Protein AF-A0A947YTH1-F1 (afdb_monomer_lite)

Foldseek 3Di:
DDDDDDDDDDDDPPPPPPPPPPVVPDDDDPLQVLLQVLVVHHDDCPDVSSVLLVVLLVQLCVQQVDHSVVLSVLLVVLQVCCCPVVVDRDGSSRLSVVLSVVCVVDPDRDHSNNSSVVVSVVVPPDD

Structure (mmCIF, N/CA/C/O backbone):
data_AF-A0A947YTH1-F1
#
_entry.id   AF-A0A947YTH1-F1
#
loop_
_atom_site.group_PDB
_atom_site.id
_atom_site.type_symbol
_atom_site.label_atom_id
_atom_site.label_alt_id
_atom_site.label_comp_id
_atom_site.label_asym_id
_atom_site.label_entity_id
_atom_site.label_seq_id
_atom_site.pdbx_PDB_ins_code
_atom_site.Cartn_x
_atom_site.Cartn_y
_atom_site.Cartn_z
_atom_site.occupancy
_atom_site.B_iso_or_equiv
_atom_site.auth_seq_id
_atom_site.auth_comp_id
_atom_site.auth_asym_id
_atom_site.auth_atom_id
_atom_site.pdbx_PDB_model_num
ATOM 1 N N . MET A 1 1 ? 21.929 -71.965 27.367 1.00 42.81 1 MET A N 1
ATOM 2 C CA . MET A 1 1 ? 23.033 -72.165 26.405 1.00 42.81 1 MET A CA 1
ATOM 3 C C . MET A 1 1 ? 22.930 -71.113 25.316 1.00 42.81 1 MET A C 1
ATOM 5 O O . MET A 1 1 ? 21.837 -70.869 24.827 1.00 42.81 1 MET A O 1
ATOM 9 N N . ARG A 1 2 ? 24.057 -70.451 25.030 1.00 45.59 2 ARG A N 1
ATOM 10 C CA . ARG A 1 2 ? 24.246 -69.427 23.992 1.00 45.59 2 ARG A CA 1
ATOM 11 C C . ARG A 1 2 ? 24.203 -70.086 22.616 1.00 45.59 2 ARG A C 1
ATOM 13 O O . ARG A 1 2 ? 24.935 -71.047 22.429 1.00 45.59 2 ARG A O 1
ATOM 20 N N . TYR A 1 3 ? 23.481 -69.504 21.663 1.00 49.75 3 TYR A N 1
ATOM 21 C CA . TYR A 1 3 ? 23.841 -69.619 20.251 1.00 49.75 3 TYR A CA 1
ATOM 22 C C . TYR A 1 3 ? 23.756 -68.248 19.590 1.00 49.75 3 TYR A C 1
ATOM 24 O O . TYR A 1 3 ? 22.691 -67.685 19.362 1.00 49.75 3 TYR A O 1
ATOM 32 N N . ILE A 1 4 ? 24.952 -67.711 19.376 1.00 50.28 4 ILE A N 1
ATOM 33 C CA . ILE A 1 4 ? 25.269 -66.562 18.543 1.00 50.28 4 ILE A CA 1
ATOM 34 C C . ILE A 1 4 ? 25.307 -67.100 17.112 1.00 50.28 4 ILE A C 1
ATOM 36 O O . ILE A 1 4 ? 26.121 -67.977 16.831 1.00 50.28 4 ILE A O 1
ATOM 40 N N . PHE A 1 5 ? 24.470 -66.577 16.218 1.00 46.47 5 PHE A N 1
ATOM 41 C CA . PHE A 1 5 ? 24.678 -66.724 14.780 1.00 46.47 5 PHE A CA 1
ATOM 42 C C . PHE A 1 5 ? 24.998 -65.356 14.184 1.00 46.47 5 PHE A C 1
ATOM 44 O O . PHE A 1 5 ? 24.141 -64.494 14.015 1.00 46.47 5 PHE A O 1
ATOM 51 N N . PHE A 1 6 ? 26.292 -65.189 13.918 1.00 51.28 6 PHE A N 1
ATOM 52 C CA . PHE A 1 6 ? 26.845 -64.330 12.883 1.00 51.28 6 PHE A CA 1
ATOM 53 C C . PHE A 1 6 ? 26.077 -64.538 11.581 1.00 51.28 6 PHE A C 1
ATOM 55 O O . PHE A 1 6 ? 26.001 -65.681 11.158 1.00 51.28 6 PHE A O 1
ATOM 62 N N . PHE A 1 7 ? 25.627 -63.478 10.908 1.00 47.88 7 PHE A N 1
ATOM 63 C CA . PHE A 1 7 ? 25.663 -63.436 9.446 1.00 47.88 7 PHE A CA 1
ATOM 64 C C . PHE A 1 7 ? 25.609 -61.998 8.918 1.00 47.88 7 PHE A C 1
ATOM 66 O O . PHE A 1 7 ? 24.663 -61.254 9.140 1.00 47.88 7 PHE A O 1
ATOM 73 N N . SER A 1 8 ? 26.645 -61.705 8.138 1.00 47.88 8 SER A N 1
ATOM 74 C CA . SER A 1 8 ? 26.629 -60.911 6.913 1.00 47.88 8 SER A CA 1
ATOM 75 C C . SER A 1 8 ? 26.449 -59.394 7.007 1.00 47.88 8 SER A C 1
ATOM 77 O O . SER A 1 8 ? 25.360 -58.829 7.041 1.00 47.88 8 SER A O 1
ATOM 79 N N . ILE A 1 9 ? 27.609 -58.755 6.919 1.00 52.19 9 ILE A N 1
ATOM 80 C CA . ILE A 1 9 ? 27.855 -57.376 6.523 1.00 52.19 9 ILE A CA 1
ATOM 81 C C . ILE A 1 9 ? 27.257 -57.178 5.121 1.00 52.19 9 ILE A C 1
ATOM 83 O O . ILE A 1 9 ? 27.812 -57.675 4.143 1.00 52.19 9 ILE A O 1
ATOM 87 N N . PHE A 1 10 ? 26.140 -56.457 5.006 1.00 49.47 10 PHE A N 1
ATOM 88 C CA . PHE A 1 10 ? 25.677 -55.937 3.720 1.00 49.47 10 PHE A CA 1
ATOM 89 C C . PHE A 1 10 ? 25.837 -54.418 3.714 1.00 49.47 10 PHE A C 1
ATOM 91 O O . PHE A 1 10 ? 25.004 -53.662 4.212 1.00 49.47 10 PHE A O 1
ATOM 98 N N . SER A 1 11 ? 26.978 -53.987 3.182 1.00 54.22 11 SER A N 1
ATOM 99 C CA . SER A 1 11 ? 27.270 -52.601 2.846 1.00 54.22 11 SER A CA 1
ATOM 100 C C . SER A 1 11 ? 26.284 -52.110 1.789 1.00 54.22 11 SER A C 1
ATOM 102 O O . SER A 1 11 ? 26.392 -52.485 0.625 1.00 54.22 11 SER A O 1
ATOM 104 N N . ILE A 1 12 ? 25.369 -51.217 2.162 1.00 57.88 12 ILE A N 1
ATOM 105 C CA . ILE A 1 12 ? 24.734 -50.313 1.200 1.00 57.88 12 ILE A CA 1
ATOM 106 C C . ILE A 1 12 ? 25.026 -48.891 1.659 1.00 57.88 12 ILE A C 1
ATOM 108 O O . ILE A 1 12 ? 24.277 -48.271 2.412 1.00 57.88 12 ILE A O 1
ATOM 112 N N . LEU A 1 13 ? 26.168 -48.385 1.201 1.00 49.66 13 LEU A N 1
ATOM 113 C CA . LEU A 1 13 ? 26.473 -46.963 1.192 1.00 49.66 13 LEU A CA 1
ATOM 114 C C . LEU A 1 13 ? 25.527 -46.306 0.173 1.00 49.66 13 LEU A C 1
ATOM 116 O O . LEU A 1 13 ? 25.858 -46.153 -1.000 1.00 49.66 13 LEU A O 1
ATOM 120 N N . PHE A 1 14 ? 24.321 -45.932 0.606 1.00 55.16 14 PHE A N 1
ATOM 121 C CA . PHE A 1 14 ? 23.534 -44.942 -0.123 1.00 55.16 14 PHE A CA 1
ATOM 122 C C . PHE A 1 14 ? 24.225 -43.592 0.073 1.00 55.16 14 PHE A C 1
ATOM 124 O O . PHE A 1 14 ? 23.971 -42.867 1.035 1.00 55.16 14 PHE A O 1
ATOM 131 N N . VAL A 1 15 ? 25.131 -43.261 -0.849 1.00 57.34 15 VAL A N 1
ATOM 132 C CA . VAL A 1 15 ? 25.558 -41.881 -1.080 1.00 57.34 15 VAL A CA 1
ATOM 133 C C . VAL A 1 15 ? 24.329 -41.142 -1.599 1.00 57.34 15 VAL A C 1
ATOM 135 O O . VAL A 1 15 ? 24.089 -41.038 -2.799 1.00 57.34 15 VAL A O 1
ATOM 138 N N . SER A 1 16 ? 23.498 -40.673 -0.670 1.00 53.03 16 SER A N 1
ATOM 139 C CA . SER A 1 16 ? 22.488 -39.669 -0.960 1.00 53.03 16 SER A CA 1
ATOM 140 C C . SER A 1 16 ? 23.245 -38.382 -1.258 1.00 53.03 16 SER A C 1
ATOM 142 O O . SER A 1 16 ? 23.585 -37.606 -0.365 1.00 53.03 16 SER A O 1
ATOM 144 N N . CYS A 1 17 ? 23.583 -38.186 -2.533 1.00 48.84 17 CYS A N 1
ATOM 145 C CA . CYS A 1 17 ? 23.928 -36.877 -3.050 1.00 48.84 17 CYS A CA 1
ATOM 146 C C . CYS A 1 17 ? 22.641 -36.050 -2.989 1.00 48.84 17 CYS A C 1
ATOM 148 O O . CYS A 1 17 ? 21.867 -35.981 -3.941 1.00 48.84 17 CYS A O 1
ATOM 150 N N . GLY A 1 18 ? 22.370 -35.491 -1.809 1.00 51.88 18 GLY A N 1
ATOM 151 C CA . GLY A 1 18 ? 21.355 -34.476 -1.622 1.00 51.88 18 GLY A CA 1
ATOM 152 C C . GLY A 1 18 ? 21.786 -33.254 -2.412 1.00 51.88 18 GLY A C 1
ATOM 153 O O . GLY A 1 18 ? 22.464 -32.374 -1.887 1.00 51.88 18 GLY A O 1
ATOM 154 N N . THR A 1 19 ? 21.417 -33.205 -3.690 1.00 53.28 19 THR A N 1
ATOM 155 C CA . THR A 1 19 ? 21.436 -31.976 -4.471 1.00 53.28 19 THR A CA 1
ATOM 156 C C . THR A 1 19 ? 20.551 -30.991 -3.729 1.00 53.28 19 THR A C 1
ATOM 158 O O . THR A 1 19 ? 19.324 -31.051 -3.817 1.00 53.28 19 THR A O 1
ATOM 161 N N . SER A 1 20 ? 21.172 -30.114 -2.936 1.00 53.03 20 SER A N 1
ATOM 162 C CA . SER A 1 20 ? 20.491 -28.955 -2.388 1.00 53.03 20 SER A CA 1
ATOM 163 C C . SER A 1 20 ? 20.060 -28.119 -3.587 1.00 53.03 20 SER A C 1
ATOM 165 O O . SER A 1 20 ? 20.840 -27.364 -4.167 1.00 53.03 20 SER A O 1
ATOM 167 N N . VAL A 1 21 ? 18.821 -28.322 -4.032 1.00 52.62 21 VAL A N 1
ATOM 168 C CA . VAL A 1 21 ? 18.152 -27.390 -4.925 1.00 52.62 21 VAL A CA 1
ATOM 169 C C . VAL A 1 21 ? 18.013 -26.132 -4.087 1.00 52.62 21 VAL A C 1
ATOM 171 O O . VAL A 1 21 ? 17.070 -25.984 -3.308 1.00 52.62 21 VAL A O 1
ATOM 174 N N . LYS A 1 22 ? 19.012 -25.247 -4.172 1.00 51.84 22 LYS A N 1
ATOM 175 C CA . LYS A 1 22 ? 18.873 -23.866 -3.732 1.00 51.84 22 LYS A CA 1
ATOM 176 C C . LYS A 1 22 ? 17.731 -23.314 -4.567 1.00 51.84 22 LYS A C 1
ATOM 178 O O . LYS A 1 22 ? 17.923 -22.934 -5.715 1.00 51.84 22 LYS A O 1
ATOM 183 N N . LYS A 1 23 ? 16.521 -23.377 -4.010 1.00 51.38 23 LYS A N 1
ATOM 184 C CA . L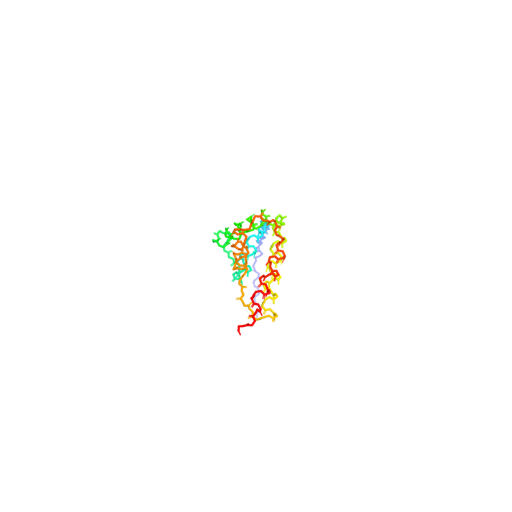YS A 1 23 ? 15.332 -22.737 -4.554 1.00 51.38 23 LYS A CA 1
ATOM 185 C C . LYS A 1 23 ? 15.697 -21.262 -4.622 1.00 51.38 23 LYS A C 1
ATOM 187 O O . LYS A 1 23 ? 15.734 -20.589 -3.593 1.00 51.38 23 LYS A O 1
ATOM 192 N N . GLU A 1 24 ? 16.092 -20.813 -5.804 1.00 47.66 24 GLU A N 1
ATOM 193 C CA . GLU A 1 24 ? 16.437 -19.429 -6.066 1.00 47.66 24 GLU A CA 1
ATOM 194 C C . GLU A 1 24 ? 15.195 -18.611 -5.728 1.00 47.66 24 GLU A C 1
ATOM 196 O O . GLU A 1 24 ? 14.159 -18.681 -6.395 1.00 47.66 24 GLU A O 1
ATOM 201 N N . LYS A 1 25 ? 15.239 -17.959 -4.566 1.00 61.31 25 LYS A N 1
ATOM 202 C CA . LYS A 1 25 ? 14.102 -17.237 -4.019 1.00 61.31 25 LYS A CA 1
ATOM 203 C C . LYS A 1 25 ? 14.015 -15.950 -4.823 1.00 61.31 25 LYS A C 1
ATOM 205 O O . LYS A 1 25 ? 14.671 -14.970 -4.487 1.00 61.31 25 LYS A O 1
ATOM 210 N N . THR A 1 26 ? 13.269 -15.989 -5.927 1.00 61.31 26 THR A N 1
ATOM 211 C CA . THR A 1 26 ? 13.013 -14.809 -6.756 1.00 61.31 26 THR A CA 1
ATOM 212 C C . THR A 1 26 ? 12.559 -13.684 -5.827 1.00 61.31 26 THR A C 1
ATOM 214 O O . THR A 1 26 ? 11.631 -13.920 -5.040 1.00 61.31 26 THR A O 1
ATOM 217 N N . PRO A 1 27 ? 13.213 -12.510 -5.846 1.00 71.12 27 PRO A N 1
ATOM 218 C CA . PRO A 1 27 ? 12.901 -11.448 -4.905 1.00 71.12 27 PRO A CA 1
ATOM 219 C C . PRO A 1 27 ? 11.419 -11.083 -5.006 1.00 71.12 27 PR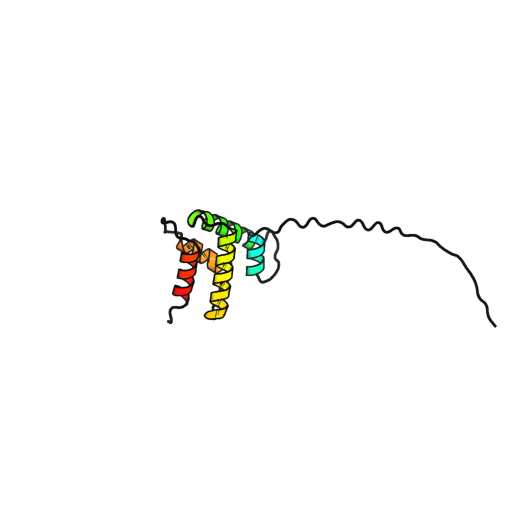O A C 1
ATOM 221 O O . PRO A 1 27 ? 1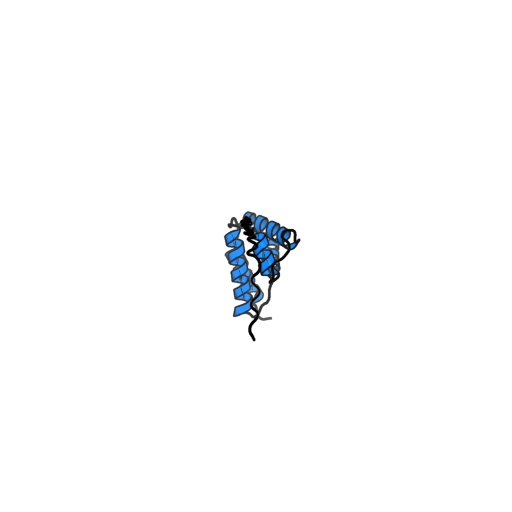0.885 -10.859 -6.092 1.00 71.12 27 PRO A O 1
ATOM 224 N N . GLU A 1 28 ? 10.733 -11.079 -3.865 1.00 86.25 28 GLU A N 1
ATOM 225 C CA . GLU A 1 28 ? 9.311 -10.750 -3.808 1.00 86.25 28 GLU A CA 1
ATOM 226 C C . GLU A 1 28 ? 9.100 -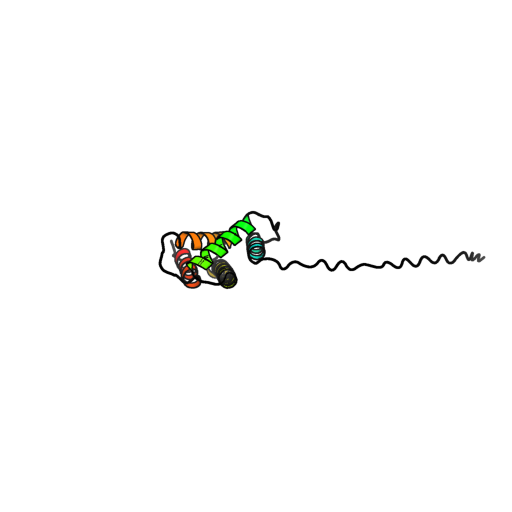9.273 -4.141 1.00 86.25 28 GLU A C 1
ATOM 228 O O . GLU A 1 28 ? 9.676 -8.402 -3.479 1.00 86.25 28 GLU A O 1
ATOM 233 N N . THR A 1 29 ? 8.247 -9.019 -5.135 1.00 94.94 29 THR A N 1
ATOM 234 C CA . THR A 1 29 ? 7.850 -7.684 -5.601 1.00 94.94 29 THR A CA 1
ATOM 235 C C . THR A 1 29 ? 7.115 -6.906 -4.510 1.00 94.94 29 THR A C 1
ATOM 237 O O . THR A 1 29 ? 6.398 -7.503 -3.701 1.00 94.94 29 THR A O 1
ATOM 240 N N . LEU A 1 30 ? 7.234 -5.578 -4.511 1.00 96.44 30 LEU A N 1
ATOM 241 C CA . LEU A 1 30 ? 6.599 -4.696 -3.526 1.00 96.44 30 LEU A CA 1
ATOM 242 C C . LEU A 1 30 ? 5.073 -4.882 -3.469 1.00 96.44 30 LEU A C 1
ATOM 244 O O . LEU A 1 30 ? 4.484 -4.974 -2.395 1.00 96.44 30 LEU A O 1
ATOM 248 N N . GLU A 1 31 ? 4.443 -5.020 -4.630 1.00 97.12 31 GLU A N 1
ATOM 249 C CA . GLU A 1 31 ? 3.003 -5.196 -4.814 1.00 97.12 31 GLU A CA 1
ATOM 250 C C . GLU A 1 31 ? 2.496 -6.476 -4.152 1.00 97.12 31 GLU A C 1
ATOM 252 O O . GLU A 1 31 ? 1.458 -6.479 -3.496 1.00 97.12 31 GLU A O 1
ATOM 257 N N . TYR A 1 32 ? 3.258 -7.562 -4.287 1.00 97.06 32 TYR A N 1
ATOM 258 C CA . TYR A 1 32 ? 2.959 -8.840 -3.645 1.00 97.06 32 TYR A CA 1
ATOM 259 C C . TYR A 1 32 ? 3.040 -8.734 -2.120 1.00 97.06 32 TYR A C 1
ATOM 261 O O . TYR A 1 32 ? 2.180 -9.268 -1.415 1.00 97.06 32 TYR A O 1
ATOM 269 N N . ARG A 1 33 ? 4.046 -8.013 -1.604 1.00 96.75 33 ARG A N 1
ATOM 270 C CA . ARG A 1 33 ? 4.193 -7.786 -0.161 1.00 96.75 33 ARG A CA 1
ATOM 271 C C . ARG A 1 33 ? 3.020 -6.984 0.383 1.00 96.75 33 ARG A C 1
ATOM 273 O O . ARG A 1 33 ? 2.405 -7.415 1.351 1.00 96.75 33 ARG A O 1
ATOM 280 N N . LEU A 1 34 ? 2.660 -5.878 -0.268 1.00 97.44 34 LEU A N 1
ATOM 281 C CA . LEU A 1 34 ? 1.494 -5.073 0.109 1.00 97.44 34 LEU A CA 1
ATOM 282 C C . LEU A 1 34 ? 0.202 -5.887 0.060 1.00 97.44 34 LEU A C 1
ATOM 284 O O . LEU A 1 34 ? -0.595 -5.835 0.993 1.00 97.44 34 LEU A O 1
ATOM 288 N N . ALA A 1 35 ? 0.021 -6.694 -0.983 1.00 97.69 35 ALA A N 1
ATOM 289 C CA . ALA A 1 35 ? -1.148 -7.544 -1.132 1.00 97.69 35 ALA A CA 1
ATOM 290 C C . ALA A 1 35 ? -1.254 -8.610 -0.031 1.00 97.69 35 ALA A C 1
ATOM 292 O O . ALA A 1 35 ? -2.340 -8.829 0.508 1.00 97.69 35 ALA A O 1
ATOM 293 N N . SER A 1 36 ? -0.129 -9.222 0.342 1.00 96.94 36 SER A N 1
ATOM 294 C CA . SER A 1 36 ? -0.061 -10.204 1.428 1.00 96.94 36 SER A CA 1
ATOM 295 C C . SER A 1 36 ? -0.298 -9.555 2.797 1.00 96.94 36 SER A C 1
ATOM 297 O O . SER A 1 36 ? -1.073 -10.069 3.604 1.00 96.94 36 SER A O 1
ATOM 299 N N . LEU A 1 37 ? 0.305 -8.385 3.047 1.00 96.88 37 LEU A N 1
ATOM 300 C CA . LEU A 1 37 ? 0.080 -7.599 4.267 1.00 96.88 37 LEU A CA 1
ATOM 301 C C . LEU A 1 37 ? -1.387 -7.184 4.398 1.00 96.88 37 LEU A C 1
ATOM 303 O O . LEU A 1 37 ? -1.976 -7.331 5.465 1.00 96.88 37 LEU A O 1
ATOM 307 N N . ASN A 1 38 ? -1.995 -6.731 3.301 1.00 97.44 38 ASN A N 1
ATOM 308 C CA . ASN A 1 38 ? -3.404 -6.359 3.258 1.00 97.44 38 ASN A CA 1
ATOM 309 C C . ASN A 1 38 ? -4.330 -7.546 3.564 1.00 97.44 38 ASN A C 1
ATOM 311 O O . ASN A 1 38 ? -5.345 -7.375 4.229 1.00 97.44 38 ASN A O 1
ATOM 315 N N . ALA A 1 39 ? -3.987 -8.745 3.084 1.00 96.69 39 ALA A N 1
ATOM 316 C CA . ALA A 1 39 ? -4.753 -9.964 3.338 1.00 96.69 39 ALA A CA 1
ATOM 317 C C . ALA A 1 39 ? -4.499 -10.576 4.730 1.00 96.69 39 ALA A C 1
ATOM 319 O O . ALA A 1 39 ? -5.227 -11.482 5.135 1.00 96.69 39 ALA A O 1
ATOM 320 N N . GLY A 1 40 ? -3.449 -10.142 5.436 1.00 96.38 40 GLY A N 1
ATOM 321 C CA . GLY A 1 40 ? -2.995 -10.755 6.688 1.00 96.38 40 GLY A CA 1
ATOM 322 C C . GLY A 1 40 ? -2.416 -12.167 6.519 1.00 96.38 40 GLY A C 1
ATOM 323 O O . GLY A 1 40 ? -2.253 -12.884 7.503 1.00 96.38 40 GLY A O 1
ATOM 324 N N . LYS A 1 41 ? -2.131 -12.590 5.282 1.00 95.19 41 LYS A N 1
ATOM 325 C CA . LYS A 1 41 ? -1.596 -13.912 4.933 1.00 95.19 41 LYS A CA 1
ATOM 326 C C . LYS A 1 41 ? -0.889 -13.867 3.583 1.00 95.19 41 LYS A C 1
ATOM 328 O O . LYS A 1 41 ? -1.120 -12.962 2.785 1.00 95.19 41 LYS A O 1
ATOM 333 N N . LEU A 1 42 ? -0.070 -14.877 3.303 1.00 94.31 42 LEU A N 1
ATOM 334 C CA . LEU A 1 42 ? 0.468 -15.077 1.958 1.00 94.31 42 LEU A CA 1
ATOM 335 C C . LEU A 1 42 ? -0.670 -15.393 0.980 1.00 94.31 42 LEU A C 1
ATOM 337 O O . LEU A 1 42 ? -1.623 -16.098 1.322 1.00 94.31 42 LEU A O 1
ATOM 341 N N . ILE A 1 43 ? -0.557 -14.866 -0.234 1.00 94.56 43 ILE A N 1
ATOM 342 C CA . ILE A 1 43 ? -1.536 -15.042 -1.310 1.00 94.56 43 ILE A CA 1
ATOM 343 C C . ILE A 1 43 ? -0.858 -15.592 -2.567 1.00 94.56 43 ILE A C 1
ATOM 345 O O . ILE A 1 43 ? 0.363 -15.717 -2.621 1.00 94.56 43 ILE A O 1
ATOM 349 N N . ASP A 1 44 ? -1.640 -15.922 -3.594 1.00 93.50 44 ASP A N 1
ATOM 350 C CA . ASP A 1 44 ? -1.083 -16.251 -4.907 1.00 93.50 44 ASP A CA 1
ATOM 351 C C . ASP A 1 44 ? -0.393 -15.014 -5.519 1.00 93.50 44 ASP A C 1
ATOM 353 O O . ASP A 1 44 ? -0.901 -13.894 -5.426 1.00 93.50 44 ASP A O 1
ATOM 357 N N . LYS A 1 45 ? 0.754 -15.199 -6.180 1.00 91.00 45 LYS A N 1
ATOM 358 C CA . LYS A 1 45 ? 1.453 -14.118 -6.897 1.00 91.00 45 LYS A CA 1
ATOM 359 C C . LYS A 1 45 ? 0.607 -13.517 -8.027 1.00 91.00 45 LYS A C 1
ATOM 361 O O . LYS A 1 45 ? 0.778 -12.347 -8.356 1.00 91.00 45 LYS A O 1
ATOM 366 N N . ASN A 1 46 ? -0.315 -14.296 -8.586 1.00 92.06 46 ASN A N 1
ATOM 367 C CA . ASN A 1 46 ? -1.261 -13.893 -9.623 1.00 92.06 46 ASN A CA 1
ATOM 368 C C . ASN A 1 46 ? -2.599 -13.405 -9.053 1.00 92.06 46 ASN A C 1
ATOM 370 O O . ASN A 1 46 ? -3.526 -13.127 -9.813 1.00 92.06 46 ASN A O 1
ATOM 374 N N . HIS A 1 47 ? -2.727 -13.302 -7.727 1.00 95.75 47 HIS A N 1
ATOM 375 C CA . HIS A 1 47 ? -3.950 -12.824 -7.099 1.00 95.75 47 HIS A CA 1
ATOM 376 C C . HIS A 1 47 ? -4.288 -11.402 -7.576 1.00 95.75 47 HIS A C 1
ATOM 378 O O . HIS A 1 47 ? -3.410 -10.547 -7.722 1.00 95.75 47 HIS A O 1
ATOM 384 N N . SER A 1 48 ? -5.575 -11.123 -7.790 1.00 97.00 48 SER A N 1
ATOM 385 C CA . SER A 1 48 ? -6.053 -9.851 -8.354 1.00 97.00 48 SER A CA 1
ATOM 386 C C . SER A 1 48 ? -5.601 -8.625 -7.552 1.00 97.00 48 SER A C 1
ATOM 388 O O . SER A 1 48 ? -5.297 -7.580 -8.129 1.00 97.00 48 SER A O 1
ATOM 390 N N . SER A 1 49 ? -5.474 -8.759 -6.229 1.00 97.38 49 SER A N 1
ATOM 391 C CA . SER A 1 49 ? -4.948 -7.694 -5.366 1.00 97.38 49 SER A CA 1
ATOM 392 C C . SER A 1 49 ? -3.508 -7.301 -5.707 1.00 97.38 49 SER A C 1
ATOM 394 O O . SER A 1 49 ? -3.196 -6.119 -5.630 1.00 97.38 49 SER A O 1
ATOM 396 N N . VAL A 1 50 ? -2.649 -8.226 -6.154 1.00 97.56 50 VAL A N 1
ATOM 397 C CA . VAL A 1 50 ? -1.274 -7.901 -6.581 1.00 97.56 50 VAL A CA 1
ATOM 398 C C . VAL A 1 50 ? -1.310 -6.948 -7.774 1.00 97.56 50 VAL A C 1
ATOM 400 O O . VAL A 1 50 ? -0.646 -5.913 -7.766 1.00 97.56 50 VAL A O 1
ATOM 403 N N . GLN A 1 51 ? -2.151 -7.241 -8.770 1.00 96.94 51 GLN A N 1
ATOM 404 C CA . GLN A 1 51 ? -2.338 -6.361 -9.930 1.00 96.94 51 GLN A CA 1
ATOM 405 C C . GLN A 1 51 ? -2.948 -5.016 -9.529 1.00 96.94 51 GLN A C 1
ATOM 407 O O . GLN A 1 51 ? -2.584 -3.973 -10.073 1.00 96.94 51 GLN A O 1
ATOM 412 N N . ARG A 1 52 ? -3.844 -5.018 -8.538 1.00 98.12 52 ARG A N 1
ATOM 413 C CA . ARG A 1 52 ? -4.442 -3.789 -8.022 1.00 98.12 52 ARG A CA 1
ATOM 414 C C . ARG A 1 52 ? -3.414 -2.895 -7.328 1.00 98.12 52 ARG A C 1
ATOM 416 O O . ARG A 1 52 ? -3.369 -1.705 -7.624 1.00 98.12 52 ARG A O 1
ATOM 423 N N . PHE A 1 53 ? -2.556 -3.456 -6.475 1.00 98.38 53 PHE A N 1
ATOM 424 C CA . PHE A 1 53 ? -1.455 -2.714 -5.856 1.00 98.38 53 PHE A CA 1
ATOM 425 C C . PHE A 1 53 ? -0.456 -2.209 -6.898 1.00 98.38 53 PHE A C 1
ATOM 427 O O . PHE A 1 53 ? -0.046 -1.055 -6.817 1.00 98.38 53 PHE A O 1
ATOM 434 N N . LYS A 1 54 ? -0.144 -3.011 -7.924 1.00 97.94 54 LYS A N 1
ATOM 435 C CA . LYS A 1 54 ? 0.695 -2.590 -9.058 1.00 97.94 54 LYS A CA 1
ATOM 436 C C . LYS A 1 54 ? 0.162 -1.335 -9.737 1.00 97.94 54 LYS A C 1
ATOM 438 O O . LYS A 1 54 ? 0.901 -0.377 -9.956 1.00 97.94 54 LYS A O 1
ATOM 443 N N . PHE A 1 55 ? -1.132 -1.339 -10.050 1.00 97.94 55 PHE A N 1
ATOM 444 C CA . PHE A 1 55 ? -1.806 -0.192 -10.643 1.00 97.94 55 PHE A CA 1
ATOM 445 C C . PHE A 1 55 ? -1.736 1.037 -9.726 1.00 97.94 55 PHE A C 1
ATOM 447 O O . PHE A 1 55 ? -1.295 2.099 -10.161 1.00 97.94 55 PHE A O 1
ATOM 454 N N . LEU A 1 56 ? -2.116 0.890 -8.452 1.00 98.25 56 LEU A N 1
ATOM 455 C CA . LEU A 1 56 ? -2.172 2.008 -7.507 1.00 98.25 56 LEU A CA 1
ATOM 456 C C . LEU A 1 56 ? -0.794 2.615 -7.242 1.00 98.25 56 LEU A C 1
ATOM 458 O O . LEU A 1 56 ? -0.663 3.833 -7.271 1.00 98.25 56 LEU A O 1
ATOM 462 N N . ILE A 1 57 ? 0.238 1.794 -7.039 1.00 97.81 57 ILE A N 1
ATOM 463 C CA . ILE A 1 57 ? 1.617 2.268 -6.864 1.00 97.81 57 ILE A CA 1
ATOM 464 C C . ILE A 1 57 ? 2.062 3.079 -8.079 1.00 97.81 57 ILE A C 1
ATOM 466 O O . ILE A 1 57 ? 2.594 4.176 -7.920 1.00 97.81 57 ILE A O 1
ATOM 470 N N . SER A 1 58 ? 1.827 2.559 -9.288 1.00 97.38 58 SER A N 1
ATOM 471 C CA . SER A 1 58 ? 2.222 3.242 -10.521 1.00 97.38 58 SER A CA 1
ATOM 472 C C . SER A 1 58 ? 1.531 4.598 -10.656 1.00 97.38 58 SER A C 1
ATOM 474 O O . SER A 1 58 ? 2.187 5.603 -10.926 1.00 97.38 58 SER A O 1
ATOM 476 N N . GLU A 1 59 ? 0.220 4.650 -10.431 1.00 95.88 59 GLU A N 1
ATOM 477 C CA . GLU A 1 59 ? -0.553 5.881 -10.584 1.00 95.88 59 GLU A CA 1
ATOM 478 C C . GLU A 1 59 ? -0.259 6.912 -9.495 1.00 95.88 59 GLU A C 1
ATOM 480 O O . GLU A 1 59 ? -0.120 8.100 -9.793 1.00 95.88 59 GLU A O 1
ATOM 485 N N . LEU A 1 60 ? -0.118 6.475 -8.244 1.00 95.69 60 LEU A N 1
ATOM 486 C CA . LEU A 1 60 ? 0.249 7.356 -7.140 1.00 95.69 60 LEU A CA 1
ATOM 487 C C . LEU A 1 60 ? 1.657 7.914 -7.347 1.00 95.69 60 LEU A C 1
ATOM 489 O O . LEU A 1 60 ? 1.827 9.125 -7.275 1.00 95.69 60 LEU A O 1
ATOM 493 N N . SER A 1 61 ? 2.629 7.072 -7.710 1.00 95.88 61 SER A N 1
ATOM 494 C CA . SER A 1 61 ? 4.009 7.497 -7.985 1.00 95.88 61 SER A CA 1
ATOM 495 C C . SER A 1 61 ? 4.079 8.550 -9.089 1.00 95.88 61 SER A C 1
ATOM 497 O O . SER A 1 61 ? 4.733 9.577 -8.919 1.00 95.88 61 SER A O 1
ATOM 499 N N . LYS A 1 62 ? 3.336 8.369 -10.189 1.00 93.94 62 LYS A N 1
ATOM 500 C CA . LYS A 1 62 ? 3.267 9.370 -11.267 1.00 93.94 62 LYS A CA 1
ATOM 501 C C . LYS A 1 62 ? 2.701 10.709 -10.794 1.00 93.94 62 LYS A C 1
ATOM 503 O O . LYS A 1 62 ? 3.199 11.757 -11.196 1.00 93.94 62 LYS A O 1
ATOM 508 N N . ARG A 1 63 ? 1.646 10.686 -9.974 1.00 92.62 63 ARG A N 1
ATOM 509 C CA . ARG A 1 63 ? 0.901 11.892 -9.573 1.00 92.62 63 ARG A CA 1
ATOM 510 C C . ARG A 1 63 ? 1.587 12.675 -8.461 1.00 92.62 63 ARG A C 1
ATOM 512 O O . ARG A 1 63 ? 1.564 13.901 -8.485 1.00 92.62 63 ARG A O 1
ATOM 519 N N . THR A 1 64 ? 2.212 11.982 -7.517 1.00 94.19 64 THR A N 1
ATOM 520 C CA . THR A 1 64 ? 2.894 12.606 -6.374 1.00 94.19 64 THR A CA 1
ATOM 521 C C . THR A 1 64 ? 4.392 12.781 -6.599 1.00 94.19 64 THR A C 1
ATOM 523 O O . THR A 1 64 ? 5.046 13.475 -5.827 1.00 94.19 64 THR A O 1
ATOM 526 N N . LYS A 1 65 ? 4.942 12.179 -7.666 1.00 94.06 65 LYS A N 1
ATOM 527 C CA . LYS A 1 65 ? 6.385 12.101 -7.958 1.00 94.06 65 LYS A CA 1
ATOM 528 C C . LYS A 1 65 ? 7.186 11.388 -6.861 1.00 94.06 65 LYS A C 1
ATOM 530 O O . LYS A 1 65 ? 8.399 11.562 -6.765 1.00 94.06 65 LYS A O 1
ATOM 535 N N . GLU A 1 66 ? 6.515 10.572 -6.054 1.00 96.00 66 GLU A N 1
ATOM 536 C CA . GLU A 1 66 ? 7.131 9.797 -4.981 1.00 96.00 66 GLU A CA 1
ATOM 537 C C . GLU A 1 66 ? 7.602 8.428 -5.465 1.00 96.00 66 GLU A C 1
ATOM 539 O O . GLU A 1 66 ? 7.046 7.836 -6.397 1.00 96.00 66 GLU A O 1
ATOM 544 N N . LYS A 1 67 ? 8.617 7.890 -4.788 1.00 97.75 67 LYS A N 1
ATOM 545 C CA . LYS A 1 67 ? 9.095 6.529 -5.051 1.00 97.75 67 LYS A CA 1
ATOM 546 C C . LYS A 1 67 ? 8.055 5.487 -4.602 1.00 97.75 67 LYS A C 1
ATOM 548 O O . LYS A 1 67 ? 7.444 5.671 -3.545 1.00 97.75 67 LYS A O 1
ATOM 553 N N . PRO A 1 68 ? 7.884 4.374 -5.337 1.00 97.81 68 PRO A N 1
ATOM 554 C CA . PRO A 1 68 ? 7.013 3.262 -4.945 1.00 97.81 68 PRO A CA 1
ATOM 555 C C . PRO A 1 68 ? 7.174 2.798 -3.493 1.00 97.81 68 PRO A C 1
ATOM 557 O O . PRO A 1 68 ? 6.187 2.619 -2.781 1.00 97.81 68 PRO A O 1
ATOM 560 N N . GLU A 1 69 ? 8.415 2.651 -3.033 1.00 97.56 69 GLU A N 1
ATOM 561 C CA . GLU A 1 69 ? 8.745 2.196 -1.682 1.00 97.56 69 GLU A CA 1
ATOM 562 C C . GLU A 1 69 ? 8.274 3.206 -0.632 1.00 97.56 69 GLU A C 1
ATOM 564 O O . GLU A 1 69 ? 7.652 2.837 0.360 1.00 97.56 69 GLU A O 1
ATOM 569 N N . ARG A 1 70 ? 8.472 4.502 -0.902 1.00 97.56 70 ARG A N 1
ATOM 570 C CA . ARG A 1 70 ? 8.014 5.593 -0.034 1.00 97.56 70 ARG A CA 1
ATOM 571 C C . ARG A 1 70 ? 6.489 5.585 0.107 1.00 97.56 70 ARG A C 1
ATOM 573 O O . ARG A 1 70 ? 5.979 5.759 1.210 1.00 97.56 70 ARG A O 1
ATOM 580 N N . ILE A 1 71 ? 5.764 5.361 -0.991 1.00 97.94 71 ILE A N 1
ATOM 581 C CA . ILE A 1 71 ? 4.296 5.248 -0.993 1.00 97.94 71 ILE A CA 1
ATOM 582 C C . ILE A 1 71 ? 3.844 4.063 -0.133 1.00 97.94 71 ILE A C 1
ATOM 584 O O . ILE A 1 71 ? 2.921 4.207 0.672 1.00 97.94 71 ILE A O 1
ATOM 588 N N . ALA A 1 72 ? 4.495 2.908 -0.273 1.00 97.56 72 ALA A N 1
ATOM 589 C CA . ALA A 1 72 ? 4.198 1.721 0.524 1.00 97.56 72 ALA A CA 1
ATOM 590 C C . ALA A 1 72 ? 4.420 1.971 2.025 1.00 97.56 72 ALA A C 1
ATOM 592 O O . ALA A 1 72 ? 3.525 1.697 2.828 1.00 97.56 72 ALA A O 1
ATOM 593 N N . ASP A 1 73 ? 5.563 2.558 2.386 1.00 98.00 73 ASP A N 1
ATOM 594 C CA . ASP A 1 73 ? 5.927 2.853 3.774 1.00 98.00 73 ASP A CA 1
ATOM 595 C C . ASP A 1 73 ? 4.954 3.838 4.425 1.00 98.00 73 ASP A C 1
ATOM 597 O O . ASP A 1 73 ? 4.467 3.595 5.530 1.00 98.00 73 ASP A O 1
ATOM 601 N N . ILE A 1 74 ? 4.633 4.943 3.740 1.00 97.88 74 ILE A N 1
ATOM 602 C CA . ILE A 1 74 ? 3.672 5.931 4.246 1.00 97.88 74 ILE A CA 1
ATOM 603 C C . ILE A 1 74 ? 2.309 5.266 4.437 1.00 97.88 74 ILE A C 1
ATOM 605 O O . ILE A 1 74 ? 1.729 5.385 5.510 1.00 97.88 74 ILE A O 1
ATOM 609 N N . THR A 1 75 ? 1.821 4.517 3.444 1.00 97.88 75 THR A N 1
ATOM 610 C CA . THR A 1 75 ? 0.514 3.843 3.527 1.00 97.88 75 THR A CA 1
ATOM 611 C C . THR A 1 75 ? 0.452 2.899 4.726 1.00 97.88 75 THR A C 1
ATOM 613 O O . THR A 1 75 ? -0.514 2.930 5.489 1.00 97.88 75 THR A O 1
ATOM 616 N N . PHE A 1 76 ? 1.487 2.077 4.918 1.00 97.44 76 PHE A N 1
ATOM 617 C CA . PHE A 1 76 ? 1.556 1.151 6.043 1.00 97.44 76 PHE A CA 1
ATOM 618 C C . PHE A 1 76 ? 1.576 1.891 7.383 1.00 97.44 76 PHE A C 1
ATOM 620 O O . PHE A 1 76 ? 0.793 1.573 8.276 1.00 97.44 76 PHE A O 1
ATOM 627 N N . ASN A 1 77 ? 2.408 2.923 7.517 1.00 97.12 77 ASN A N 1
ATOM 628 C CA . ASN A 1 77 ? 2.502 3.702 8.750 1.00 97.12 77 ASN A CA 1
ATOM 629 C C . ASN A 1 77 ? 1.196 4.442 9.067 1.00 97.12 77 ASN A C 1
ATOM 631 O O . ASN A 1 77 ? 0.745 4.414 10.212 1.00 97.12 77 ASN A O 1
ATOM 635 N N . THR A 1 78 ? 0.544 5.035 8.065 1.00 96.62 78 THR A N 1
ATOM 636 C CA . THR A 1 78 ? -0.771 5.672 8.209 1.00 96.62 78 THR A CA 1
ATOM 637 C C . THR A 1 78 ? -1.822 4.668 8.668 1.00 96.62 78 THR A C 1
ATOM 639 O O . THR A 1 78 ? -2.573 4.950 9.598 1.00 96.62 78 THR A O 1
ATOM 642 N N . GLN A 1 79 ? -1.847 3.470 8.083 1.00 96.50 79 GLN A N 1
ATOM 643 C CA . GLN A 1 79 ? -2.763 2.404 8.485 1.00 96.50 79 GLN A CA 1
ATOM 644 C C . GLN A 1 79 ? -2.554 1.975 9.942 1.00 96.50 79 GLN A C 1
ATOM 646 O O . GLN A 1 79 ? -3.516 1.837 10.701 1.00 96.50 79 GLN A O 1
ATOM 651 N N . GLN A 1 80 ? -1.297 1.795 10.353 1.00 96.50 80 GLN A N 1
ATOM 652 C CA . GLN A 1 80 ? -0.956 1.452 11.733 1.00 96.50 80 GLN A CA 1
ATOM 653 C C . GLN A 1 80 ? -1.336 2.568 12.708 1.00 96.50 80 GLN A C 1
ATOM 655 O O . GLN A 1 80 ? -1.865 2.281 13.779 1.00 96.50 80 GLN A O 1
ATOM 660 N N . HIS A 1 81 ? -1.104 3.826 12.339 1.00 95.38 81 HIS A N 1
ATOM 661 C CA . HIS A 1 81 ? -1.473 4.985 13.146 1.00 95.38 81 HIS A CA 1
ATOM 662 C C . HIS A 1 81 ? -2.994 5.082 13.331 1.00 95.38 81 HIS A C 1
ATOM 664 O O . HIS A 1 81 ? -3.471 5.169 14.460 1.00 95.38 81 HIS A O 1
ATOM 670 N N . LEU A 1 82 ? -3.764 4.944 12.246 1.00 94.62 82 LEU A N 1
ATOM 671 C CA . LEU A 1 82 ? -5.230 4.912 12.275 1.00 94.62 82 LEU A CA 1
ATOM 672 C C . LEU A 1 82 ? -5.779 3.806 13.179 1.00 94.62 82 LEU A C 1
ATOM 674 O O . LEU A 1 82 ? -6.719 4.027 13.946 1.00 94.62 82 LEU A O 1
ATOM 678 N N . LYS A 1 83 ? -5.158 2.627 13.131 1.00 94.81 83 LYS A N 1
ATOM 679 C CA . LYS A 1 83 ? -5.531 1.505 13.987 1.00 94.81 83 LYS A CA 1
ATOM 680 C C . LYS A 1 83 ? -5.210 1.763 15.461 1.00 94.81 83 LYS A C 1
ATOM 682 O O . LYS A 1 83 ? -6.052 1.482 16.307 1.00 94.81 83 LYS A O 1
ATOM 687 N N . LYS A 1 84 ? -4.005 2.249 15.768 1.00 95.69 84 LYS A N 1
ATOM 688 C CA . LYS A 1 84 ? -3.509 2.391 17.147 1.00 95.69 84 LYS A CA 1
ATOM 689 C C . LYS A 1 84 ? -4.128 3.573 17.883 1.00 95.69 84 LYS A C 1
ATOM 691 O O . LYS A 1 84 ? -4.594 3.396 19.000 1.00 95.69 84 LYS A O 1
ATOM 696 N N . GLU A 1 85 ? -4.160 4.740 17.251 1.00 94.19 85 GLU A N 1
ATOM 697 C CA . GLU A 1 85 ? -4.553 5.986 17.920 1.00 94.19 85 GLU A CA 1
ATOM 698 C C . GLU A 1 85 ? -6.061 6.245 17.838 1.00 94.19 85 GLU A C 1
ATOM 700 O O . GLU A 1 85 ? -6.641 6.849 18.734 1.00 94.19 85 GLU A O 1
ATOM 705 N N . PHE A 1 86 ? -6.717 5.763 16.776 1.00 92.56 86 PHE A N 1
ATOM 706 C CA . PHE A 1 86 ? -8.119 6.093 16.493 1.00 92.56 86 PHE A CA 1
ATOM 707 C C . PHE A 1 86 ? -9.046 4.871 16.438 1.00 92.56 86 PHE A C 1
ATOM 709 O O . PHE A 1 86 ? -10.235 5.013 16.142 1.00 92.56 86 PHE A O 1
ATOM 716 N N . ASN A 1 87 ? -8.520 3.665 16.694 1.00 94.06 87 ASN A N 1
ATOM 717 C CA . ASN A 1 87 ? -9.249 2.395 16.590 1.00 94.06 87 ASN A CA 1
ATOM 718 C C . ASN A 1 87 ? -9.976 2.222 15.234 1.00 94.06 87 ASN A C 1
ATOM 720 O O . ASN A 1 87 ? -11.057 1.634 15.146 1.00 94.06 87 ASN A O 1
ATOM 724 N N . LYS A 1 88 ? -9.402 2.770 14.153 1.00 93.25 88 LYS A N 1
ATOM 725 C CA . LYS A 1 88 ? -9.944 2.680 12.791 1.00 93.25 88 LYS A CA 1
ATOM 726 C C . LYS A 1 88 ? -9.254 1.547 12.039 1.00 93.25 88 LYS A C 1
ATOM 728 O O . LYS A 1 88 ? -8.081 1.638 11.685 1.00 93.25 88 LYS A O 1
ATOM 733 N N . ASN A 1 89 ? -9.999 0.482 11.758 1.00 93.94 89 ASN A N 1
ATOM 734 C CA . ASN A 1 89 ? -9.514 -0.632 10.948 1.00 93.94 89 ASN A CA 1
ATOM 735 C C . ASN A 1 89 ? -9.788 -0.355 9.468 1.00 93.94 89 ASN A C 1
ATOM 737 O O . ASN A 1 89 ? -10.864 -0.668 8.970 1.00 93.94 89 ASN A O 1
ATOM 741 N N . ILE A 1 90 ? -8.810 0.244 8.790 1.00 95.56 90 ILE A N 1
ATOM 742 C CA . ILE A 1 90 ? -8.834 0.478 7.342 1.00 95.56 90 ILE A CA 1
ATOM 743 C C . ILE A 1 90 ? -7.742 -0.381 6.706 1.00 95.56 90 ILE A C 1
ATOM 745 O O . ILE A 1 90 ? -6.644 -0.527 7.255 1.00 95.56 90 ILE A O 1
ATOM 749 N N . SER A 1 91 ? -8.052 -0.999 5.572 1.00 97.62 91 SER A N 1
ATOM 750 C CA . SER A 1 91 ? -7.098 -1.817 4.828 1.00 97.62 91 SER A CA 1
ATOM 751 C C . SER A 1 91 ? -6.089 -0.953 4.057 1.00 97.62 91 SER A C 1
ATOM 753 O O . SER A 1 91 ? -6.341 0.211 3.738 1.00 97.62 91 SER A O 1
ATOM 755 N N . LEU A 1 92 ? -4.923 -1.521 3.729 1.00 97.94 92 LEU A N 1
ATOM 756 C CA . LEU A 1 92 ? -3.922 -0.826 2.907 1.00 97.94 92 LEU A CA 1
ATOM 757 C C . LEU A 1 92 ? -4.496 -0.479 1.530 1.00 97.94 92 LEU A C 1
ATOM 759 O O . LEU A 1 92 ? -4.238 0.599 0.999 1.00 97.94 92 LEU A O 1
ATOM 763 N N . LEU A 1 93 ? -5.294 -1.390 0.970 1.00 98.00 93 LEU A N 1
ATOM 764 C CA . LEU A 1 93 ? -5.929 -1.198 -0.323 1.00 98.00 93 LEU A CA 1
ATOM 765 C C . LEU A 1 93 ? -6.903 -0.014 -0.296 1.00 98.00 93 LEU A C 1
ATOM 767 O O . LEU A 1 93 ? -6.812 0.855 -1.158 1.00 98.00 93 LEU A O 1
ATOM 771 N N . GLU A 1 94 ? -7.777 0.066 0.709 1.00 97.06 94 GLU A N 1
ATOM 772 C CA . GLU A 1 94 ? -8.727 1.178 0.853 1.00 97.06 94 GLU A CA 1
ATOM 773 C C . GLU A 1 94 ? -8.023 2.531 0.997 1.00 97.06 94 GLU A C 1
ATOM 775 O O . GLU A 1 94 ? -8.465 3.508 0.388 1.00 97.06 94 GLU A O 1
ATOM 780 N N . LEU A 1 95 ? -6.915 2.604 1.745 1.00 96.94 95 LEU A N 1
ATOM 781 C CA . LEU A 1 95 ? -6.128 3.838 1.867 1.00 96.94 95 LEU A CA 1
ATOM 782 C C . LEU A 1 95 ? -5.558 4.283 0.520 1.00 96.94 95 LEU A C 1
ATOM 784 O O . LEU A 1 95 ? -5.730 5.438 0.129 1.00 96.94 95 LEU A O 1
ATOM 788 N N . MET A 1 96 ? -4.924 3.371 -0.220 1.00 97.81 96 MET A N 1
ATOM 789 C CA . MET A 1 96 ? -4.336 3.699 -1.522 1.00 97.81 96 MET A CA 1
ATOM 790 C C . MET A 1 96 ? -5.399 4.045 -2.566 1.00 97.81 96 MET A C 1
ATOM 792 O O . MET A 1 96 ? -5.201 4.960 -3.364 1.00 97.81 96 MET A O 1
ATOM 796 N N . GLU A 1 97 ? -6.541 3.356 -2.564 1.00 97.31 97 GLU A N 1
ATOM 797 C CA . GLU A 1 97 ? -7.658 3.680 -3.453 1.00 97.31 97 GLU A CA 1
ATOM 798 C C . GLU A 1 97 ? -8.271 5.039 -3.135 1.00 97.31 97 GLU A C 1
ATOM 800 O O . GLU A 1 97 ? -8.588 5.797 -4.051 1.00 97.31 97 GLU A O 1
ATOM 805 N N . SER A 1 98 ? -8.417 5.361 -1.851 1.00 94.62 98 SER A N 1
ATOM 806 C CA . SER A 1 98 ? -8.924 6.662 -1.422 1.00 94.62 98 SER A CA 1
ATOM 807 C C . SER A 1 98 ? -7.945 7.773 -1.800 1.00 94.62 98 SER A C 1
ATOM 809 O O . SER A 1 98 ? -8.364 8.782 -2.365 1.00 94.62 98 SER A O 1
ATOM 811 N N . GLY A 1 99 ? -6.642 7.551 -1.605 1.00 93.81 99 GLY A N 1
ATOM 812 C CA . GLY A 1 99 ? -5.590 8.452 -2.074 1.00 93.81 99 GLY A CA 1
ATOM 813 C C . GLY A 1 99 ? -5.629 8.662 -3.586 1.00 93.81 99 GLY A C 1
ATOM 814 O O . GLY A 1 99 ? -5.626 9.795 -4.060 1.00 93.81 99 GLY A O 1
ATOM 815 N N . TYR A 1 100 ? -5.750 7.583 -4.360 1.00 95.12 100 TYR A N 1
ATOM 816 C CA . TYR A 1 100 ? -5.847 7.675 -5.814 1.00 95.12 100 TYR A CA 1
ATOM 817 C C . TYR A 1 100 ? -7.090 8.453 -6.258 1.00 95.12 100 TYR A C 1
ATOM 819 O O . TYR A 1 100 ? -6.981 9.329 -7.113 1.00 95.12 100 TYR A O 1
ATOM 827 N N . LYS A 1 101 ? -8.257 8.179 -5.660 1.00 93.75 101 LYS A N 1
ATOM 828 C CA . LYS A 1 101 ? -9.508 8.904 -5.940 1.00 93.75 101 LYS A CA 1
ATOM 829 C C . LYS A 1 101 ? -9.397 10.390 -5.604 1.00 93.75 101 LYS A C 1
ATOM 831 O O . LYS A 1 101 ? -9.829 11.206 -6.403 1.00 93.75 101 LYS A O 1
ATOM 836 N N . ALA A 1 102 ? -8.782 10.748 -4.479 1.00 90.75 102 ALA A N 1
ATOM 837 C CA . ALA A 1 102 ? -8.590 12.147 -4.090 1.00 90.75 102 ALA A CA 1
ATOM 838 C C . ALA A 1 102 ? -7.716 12.931 -5.090 1.00 90.75 102 ALA A C 1
ATOM 840 O O . ALA A 1 102 ? -7.907 14.130 -5.280 1.00 90.75 102 ALA A O 1
ATOM 841 N N . LEU A 1 103 ? -6.794 12.250 -5.778 1.00 90.38 103 LEU A N 1
ATOM 842 C CA . LEU A 1 103 ? -5.975 12.842 -6.838 1.00 90.38 103 LEU A CA 1
ATOM 843 C C . LEU A 1 103 ? -6.676 12.869 -8.210 1.00 90.38 103 LEU A C 1
ATOM 845 O O . LEU A 1 103 ? -6.185 13.525 -9.133 1.00 90.38 103 LEU A O 1
ATOM 849 N N . GLN A 1 104 ? -7.808 12.179 -8.385 1.00 87.12 104 GLN A N 1
AT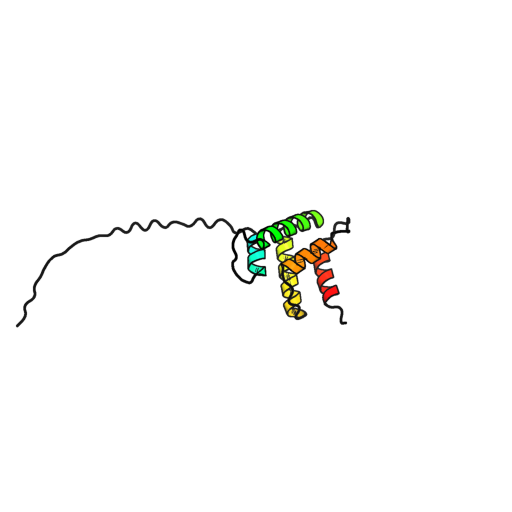OM 850 C CA . GLN A 1 104 ? -8.628 12.289 -9.594 1.00 87.12 104 GLN A CA 1
ATOM 851 C C . GLN A 1 104 ? -9.417 13.601 -9.540 1.00 87.12 104 GLN A C 1
ATOM 853 O O . GLN A 1 104 ? -10.461 13.694 -8.909 1.00 87.12 104 GLN A O 1
ATOM 858 N N . GLY A 1 105 ? -8.884 14.637 -10.184 1.00 78.81 105 GLY A N 1
ATOM 859 C CA . GLY A 1 105 ? -9.453 15.990 -10.176 1.00 78.81 105 GLY A CA 1
ATOM 860 C C . GLY A 1 105 ? -8.496 17.047 -9.630 1.00 78.81 105 GLY A C 1
ATOM 861 O O . GLY A 1 105 ? -8.752 18.235 -9.792 1.00 78.81 105 GLY A O 1
ATOM 862 N N . HIS A 1 106 ? -7.366 16.630 -9.051 1.00 76.94 106 HIS A N 1
ATOM 863 C CA . HIS A 1 106 ? -6.271 17.523 -8.689 1.00 76.94 106 HIS A CA 1
ATOM 864 C C . HIS A 1 106 ? -5.143 17.435 -9.719 1.00 76.94 106 HIS A C 1
ATOM 866 O O . HIS A 1 106 ? -4.561 16.375 -9.939 1.00 76.94 106 HIS A O 1
ATOM 872 N N . ASN A 1 107 ? -4.829 18.577 -10.335 1.00 73.25 107 ASN A N 1
ATOM 873 C CA . ASN A 1 107 ? -3.719 18.712 -11.284 1.00 73.25 107 ASN A CA 1
ATOM 874 C C . ASN A 1 107 ? -2.442 19.254 -10.625 1.00 73.25 107 ASN A C 1
ATOM 876 O O . ASN A 1 107 ? -1.370 19.206 -11.226 1.00 73.25 107 ASN A O 1
ATOM 880 N N . ALA A 1 108 ? -2.549 19.780 -9.401 1.00 76.88 108 ALA A N 1
ATOM 881 C CA . ALA A 1 108 ? -1.398 20.246 -8.647 1.00 76.88 108 ALA A CA 1
ATOM 882 C C . ALA A 1 108 ? -0.632 19.047 -8.058 1.00 76.88 108 ALA A C 1
ATOM 884 O O . ALA A 1 108 ? -1.263 18.132 -7.522 1.00 76.88 108 ALA A O 1
ATOM 885 N N . PRO A 1 109 ? 0.710 19.035 -8.136 1.00 77.19 109 PRO A N 1
ATOM 886 C CA . PRO A 1 109 ? 1.508 18.014 -7.476 1.00 77.19 109 PRO A CA 1
ATOM 887 C C . PRO A 1 109 ? 1.359 18.164 -5.957 1.00 77.19 109 PRO A C 1
ATOM 889 O O . PRO A 1 109 ? 1.751 19.182 -5.393 1.00 77.19 109 PRO A O 1
ATOM 892 N N . ILE A 1 110 ? 0.793 17.147 -5.313 1.00 88.88 110 ILE A N 1
ATOM 893 C CA . ILE A 1 110 ? 0.675 17.036 -3.854 1.00 88.88 110 ILE A CA 1
ATOM 894 C C . ILE A 1 110 ? 1.613 15.921 -3.407 1.00 88.88 110 ILE A C 1
ATOM 896 O O . ILE A 1 110 ? 1.701 14.880 -4.071 1.00 88.88 110 ILE A O 1
ATOM 900 N N . LYS A 1 111 ? 2.317 16.119 -2.291 1.00 93.44 111 LYS A N 1
ATOM 901 C CA . LYS A 1 111 ? 3.150 15.053 -1.736 1.00 93.44 111 LYS A CA 1
ATOM 902 C C . LYS A 1 111 ? 2.279 13.964 -1.116 1.00 93.44 111 LYS A C 1
ATOM 904 O O . LYS A 1 111 ? 1.215 14.221 -0.555 1.00 93.44 111 LYS A O 1
ATOM 909 N N . TYR A 1 112 ? 2.714 12.712 -1.220 1.00 95.25 112 TYR A N 1
ATOM 910 C CA . TYR A 1 112 ? 1.889 11.590 -0.762 1.00 95.25 112 TYR A CA 1
ATOM 911 C C . TYR A 1 112 ? 1.687 11.576 0.764 1.00 95.25 112 TYR A C 1
ATOM 913 O O . TYR A 1 112 ? 0.651 11.125 1.248 1.00 95.25 112 TYR A O 1
ATOM 921 N N . ASP A 1 113 ? 2.647 12.096 1.528 1.00 94.44 113 ASP A N 1
ATOM 922 C CA . ASP A 1 113 ? 2.535 12.264 2.979 1.00 94.44 113 ASP A CA 1
ATOM 923 C C . ASP A 1 113 ? 1.482 13.311 3.370 1.00 94.44 113 ASP A C 1
ATOM 925 O O . ASP A 1 113 ? 0.661 13.036 4.242 1.00 94.44 113 ASP A O 1
ATOM 929 N N . GLU A 1 114 ? 1.440 14.459 2.692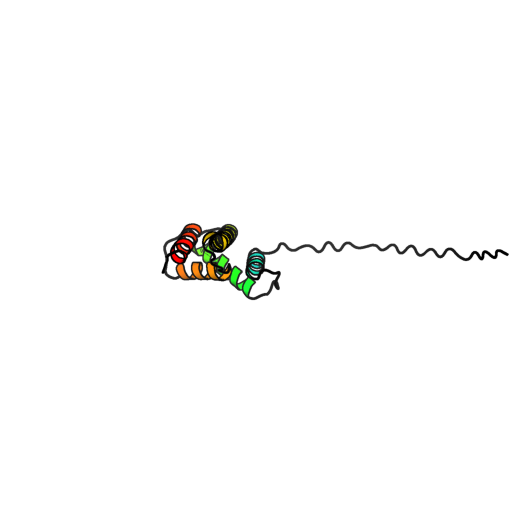 1.00 92.88 114 GLU A N 1
ATOM 930 C CA . GLU A 1 114 ? 0.413 15.497 2.878 1.00 92.88 114 GLU A CA 1
ATOM 931 C C . GLU A 1 114 ? -0.995 14.948 2.598 1.00 92.88 114 GLU A C 1
ATOM 933 O O . GLU A 1 114 ? -1.941 15.182 3.361 1.00 92.88 114 GLU A O 1
ATOM 938 N N . LEU A 1 115 ? -1.126 14.147 1.537 1.00 93.62 115 LEU A N 1
ATOM 939 C CA . LEU A 1 115 ? -2.374 13.468 1.198 1.00 93.62 115 LEU A CA 1
ATOM 940 C C . LEU A 1 115 ? -2.822 12.519 2.320 1.00 93.62 115 LEU A C 1
ATOM 942 O O . LEU A 1 115 ? -3.974 12.558 2.750 1.00 93.62 115 LEU A O 1
ATOM 946 N N . MET A 1 116 ? -1.918 11.675 2.817 1.00 94.69 116 MET A N 1
ATOM 947 C CA . MET A 1 116 ? -2.231 10.701 3.867 1.00 94.69 116 MET A CA 1
ATOM 948 C C . MET A 1 116 ? -2.488 11.362 5.228 1.00 94.69 116 MET A C 1
ATOM 950 O O . MET A 1 116 ? -3.366 10.917 5.966 1.00 94.69 116 MET A O 1
ATOM 954 N N . ALA A 1 117 ? -1.795 12.457 5.547 1.00 93.25 117 ALA A N 1
ATOM 955 C CA . ALA A 1 117 ? -2.081 13.265 6.731 1.00 93.25 117 ALA A CA 1
ATOM 956 C C . ALA A 1 117 ? -3.497 13.859 6.675 1.00 93.25 117 ALA A C 1
ATOM 958 O O . ALA A 1 117 ? -4.230 13.811 7.664 1.00 93.25 117 ALA A O 1
ATOM 959 N N . SER A 1 118 ? -3.922 14.331 5.499 1.00 90.50 118 SER A N 1
ATOM 960 C CA . SER A 1 118 ? -5.286 14.832 5.285 1.00 90.50 118 SER A CA 1
ATOM 961 C C . SER A 1 118 ? -6.336 13.747 5.549 1.00 90.50 118 SER A C 1
ATOM 963 O O . SER A 1 118 ? -7.349 14.013 6.194 1.00 90.50 118 SER A O 1
ATOM 965 N N . PHE A 1 119 ? -6.071 12.502 5.134 1.00 89.19 119 PHE A N 1
ATOM 966 C CA . PHE A 1 119 ? -6.931 11.362 5.470 1.00 89.19 119 PHE A CA 1
ATOM 967 C C . PHE A 1 119 ? -7.049 11.132 6.977 1.00 89.19 119 PHE A C 1
ATOM 969 O O . PHE A 1 119 ? -8.157 10.919 7.466 1.00 89.19 119 PHE A O 1
ATOM 976 N N . VAL A 1 120 ? -5.939 11.192 7.718 1.00 91.44 120 VAL A N 1
ATOM 977 C CA . VAL A 1 120 ? -5.953 11.026 9.181 1.00 91.44 120 VAL A CA 1
ATOM 978 C C . VAL A 1 120 ? -6.827 12.088 9.843 1.00 91.44 120 VAL A C 1
ATOM 980 O O . VAL A 1 120 ? -7.671 11.749 10.670 1.00 91.44 120 VAL A O 1
ATOM 983 N N . VAL A 1 121 ? -6.681 13.354 9.442 1.00 90.25 121 VAL A N 1
ATOM 984 C CA . VAL A 1 121 ? -7.485 14.459 9.983 1.00 90.25 121 VAL A CA 1
ATOM 985 C C . VAL A 1 121 ? -8.969 14.255 9.683 1.00 90.25 121 VAL A C 1
ATOM 987 O O . VAL A 1 121 ? -9.783 14.300 10.602 1.00 90.25 121 VAL A O 1
ATOM 990 N N . LEU A 1 122 ? -9.327 13.975 8.425 1.00 88.00 122 LEU A N 1
ATOM 991 C CA . LEU A 1 122 ? -10.723 13.807 8.003 1.00 88.00 122 LEU A CA 1
ATOM 992 C C . LEU A 1 122 ? -11.423 12.642 8.713 1.00 88.00 122 LEU A C 1
ATOM 994 O O . LEU A 1 122 ? -12.595 12.743 9.066 1.00 88.00 122 LEU A O 1
ATOM 998 N N . LEU A 1 123 ? -10.711 11.538 8.941 1.00 85.81 123 LEU A N 1
ATOM 999 C CA . LEU A 1 123 ? -11.261 10.353 9.606 1.00 85.81 123 LEU A CA 1
ATOM 1000 C C . LEU A 1 123 ? -11.369 10.496 11.131 1.00 85.81 123 LEU A C 1
ATOM 1002 O O . LEU A 1 123 ? -12.027 9.666 11.769 1.00 85.81 123 LEU A O 1
ATOM 1006 N N . ASN A 1 124 ? -10.740 11.527 11.699 1.00 82.81 124 ASN A N 1
ATOM 1007 C CA . ASN A 1 124 ? -10.751 11.833 13.126 1.00 82.81 124 ASN A CA 1
ATOM 1008 C C . ASN A 1 124 ? -11.747 12.945 13.513 1.00 82.81 124 ASN A C 1
ATOM 1010 O O . ASN A 1 124 ? -11.860 13.278 14.689 1.00 82.81 124 ASN A O 1
ATOM 1014 N N . ILE A 1 125 ? -12.485 13.538 12.569 1.00 76.75 125 ILE A N 1
ATOM 1015 C CA . ILE A 1 125 ? -13.487 14.554 12.921 1.00 76.75 125 ILE A CA 1
ATOM 1016 C C . ILE A 1 125 ? -14.616 13.872 13.722 1.00 76.75 125 ILE A C 1
ATOM 1018 O O . ILE A 1 125 ? -15.250 12.949 13.193 1.00 76.75 125 ILE A O 1
ATOM 1022 N N . PRO A 1 126 ? -14.868 14.270 14.988 1.00 65.38 126 PRO A N 1
ATOM 1023 C CA . PRO A 1 126 ? -15.983 13.735 15.760 1.00 65.38 126 PRO A CA 1
ATOM 1024 C C . PRO A 1 126 ? -17.297 14.097 15.058 1.00 65.38 126 PRO A C 1
ATOM 1026 O O . PRO A 1 126 ? -17.470 15.231 14.611 1.00 65.38 126 PRO A O 1
ATOM 1029 N N . LYS A 1 127 ? -18.182 13.107 14.912 1.00 55.78 127 LYS A N 1
ATOM 1030 C CA . LYS A 1 127 ? -19.534 13.308 14.378 1.00 55.78 127 LYS A CA 1
ATOM 1031 C C . LYS A 1 127 ? -20.430 14.000 15.392 1.00 55.78 127 LYS A C 1
ATOM 1033 O O . LYS A 1 127 ? -20.284 13.674 16.591 1.00 55.78 127 LYS A O 1
#

Sequence (127 aa):
MRYIFFFSIFSILFVSCGTSVKKEKTPETLEYRLASLNAGKLIDKNHSSVQRFKFLISELSKRTKEKPERIADITFNTQQHLKKEFNKNISLLELMESGYKALQGHNAPIKYDELMASFVVLLNIPK

pLDDT: mean 84.52, std 18.02, range [42.81, 98.38]

Radius of gyration: 26.77 Å; chains: 1; bounding box: 47×92×38 Å

Secondary structure (DSSP, 8-state):
-------------------------PPPPHHHHHHHHHHTS---TT-HHHHHHHHHHHHHHHHH---HHHHHHHHHHHHHHHHHHH-----HHHHHHHHHHHHTT--S---HHHHHHHHHHHHT---